Protein AF-A0A7W1N0X4-F1 (afdb_monomer)

Secondary structure (DSSP, 8-state):
---HHHHHHHHHHHHHHHHHHHH-SSPEEEEEE-HHHHHHHT-SEETTEEEEE-TTSPTT-EEEEETTGGGS--------------------PPPPPPP---------

Radius of gyration: 31.08 Å; Cα contacts (8 Å, |Δi|>4): 96; chains: 1; bounding box: 37×81×83 Å

Solvent-accessible surface area (backbone atoms only — not comparable to full-atom values): 7138 Å² total; per-residue (Å²): 129,80,52,75,68,55,52,53,48,52,52,52,52,51,52,50,50,55,53,41,52,74,72,45,97,44,52,71,56,32,37,35,25,14,48,71,52,41,67,72,67,68,56,67,57,57,99,86,26,43,54,40,74,28,87,86,38,52,85,95,44,72,44,83,37,36,54,72,60,67,77,54,86,74,83,83,79,76,80,78,79,76,79,78,79,74,81,77,78,82,76,81,79,74,85,79,83,84,80,89,81,87,82,81,85,88,74,133

Sequence (108 aa):
MASSSEAKNLEAISKAIDQHNATCEYPAVAVAMNPFEVERLGWDSIRGLPIREDPGVGTGAFRVVCAREELEPEEEIVEAVAEDPVPAELVPVGPAPAEPGRTDPFRS

Foldseek 3Di:
DQDPLRVVLLVVVVVVQVVCCVPPPFHFAAKEAAPVVCVVNVDQDRPPHGYHHDNPHDHPDMDGDTPVCVVPDDDPPPPPPPPDPDPDPDDDDDDDDDDDDDDDPPDD

Structure (mmCIF, N/CA/C/O backbone):
data_AF-A0A7W1N0X4-F1
#
_entry.id   AF-A0A7W1N0X4-F1
#
loop_
_atom_site.group_PDB
_atom_site.id
_atom_site.type_symbol
_atom_site.label_atom_id
_atom_site.label_alt_id
_atom_site.label_comp_id
_atom_site.label_asym_id
_atom_site.label_entity_id
_atom_site.label_seq_id
_atom_site.pdbx_PDB_ins_code
_atom_site.Cartn_x
_atom_site.Cartn_y
_atom_site.Cartn_z
_atom_site.occupancy
_atom_site.B_iso_or_equiv
_atom_site.auth_seq_id
_atom_site.auth_comp_id
_atom_site.auth_asym_id
_atom_site.auth_atom_id
_atom_site.pdbx_PDB_model_num
ATOM 1 N N . MET A 1 1 ? -21.807 -0.416 3.615 1.00 48.41 1 MET A N 1
ATOM 2 C CA . MET A 1 1 ? -21.575 0.693 2.665 1.00 48.41 1 MET A CA 1
ATOM 3 C C . MET A 1 1 ? -20.192 1.221 2.978 1.00 48.41 1 MET A C 1
ATOM 5 O O . MET A 1 1 ? -20.003 1.605 4.122 1.00 48.41 1 MET A O 1
ATOM 9 N N . ALA A 1 2 ? -19.239 1.169 2.043 1.00 56.53 2 ALA A N 1
ATOM 10 C CA . ALA A 1 2 ? -17.936 1.794 2.264 1.00 56.53 2 ALA A CA 1
ATOM 11 C C . ALA A 1 2 ? -18.165 3.295 2.481 1.00 56.53 2 ALA A C 1
ATOM 13 O O . ALA A 1 2 ? -18.860 3.938 1.687 1.00 56.53 2 ALA A O 1
ATOM 14 N N . SER A 1 3 ? -17.659 3.837 3.581 1.00 66.88 3 SER A N 1
ATOM 15 C CA . SER A 1 3 ? -17.716 5.263 3.863 1.00 66.88 3 SER A CA 1
ATOM 16 C C . SER A 1 3 ? -17.025 6.015 2.720 1.00 66.88 3 SER A C 1
ATOM 18 O O . SER A 1 3 ? -16.072 5.517 2.120 1.00 66.88 3 SER A O 1
ATOM 20 N N . SER A 1 4 ? -17.488 7.218 2.367 1.00 70.81 4 SER A N 1
ATOM 21 C CA . SER A 1 4 ? -16.938 7.961 1.215 1.00 70.81 4 SER A CA 1
ATOM 22 C C . SER A 1 4 ? -15.415 8.154 1.307 1.00 70.81 4 SER A C 1
ATOM 24 O O . SER A 1 4 ? -14.735 8.214 0.285 1.00 70.81 4 SER A O 1
ATOM 26 N N . SER A 1 5 ? -14.876 8.206 2.525 1.00 74.75 5 SER A N 1
ATOM 27 C CA . SER A 1 5 ? -13.439 8.275 2.798 1.00 74.75 5 SER A CA 1
ATOM 28 C C . SER A 1 5 ? -12.695 6.987 2.434 1.00 74.75 5 SER A C 1
ATOM 30 O O . SER A 1 5 ? -11.604 7.055 1.885 1.00 74.75 5 SER A O 1
ATOM 32 N N . GLU A 1 6 ? -13.289 5.822 2.689 1.00 79.62 6 GLU A N 1
ATOM 33 C CA . GLU A 1 6 ? -12.714 4.514 2.357 1.00 79.62 6 GLU A CA 1
ATOM 34 C C . GLU A 1 6 ? -12.654 4.308 0.844 1.00 79.62 6 GLU A C 1
ATOM 36 O O . GLU A 1 6 ? -11.623 3.902 0.318 1.00 79.62 6 GLU A O 1
ATOM 41 N N . ALA A 1 7 ? -13.725 4.674 0.133 1.00 80.50 7 ALA A N 1
ATOM 42 C CA . ALA A 1 7 ? -13.758 4.614 -1.327 1.00 80.50 7 ALA A CA 1
ATOM 43 C C . ALA A 1 7 ? -12.666 5.498 -1.952 1.00 80.50 7 ALA A C 1
ATOM 45 O O . ALA A 1 7 ? -11.881 5.024 -2.769 1.00 80.50 7 ALA A O 1
ATOM 46 N N . LYS A 1 8 ? -12.540 6.750 -1.488 1.00 81.44 8 LYS A N 1
ATOM 47 C CA . LYS A 1 8 ? -11.480 7.667 -1.941 1.00 81.44 8 LYS A CA 1
ATOM 48 C C . LYS A 1 8 ? -10.082 7.137 -1.631 1.00 81.44 8 LYS A C 1
ATOM 50 O O . LYS A 1 8 ? -9.169 7.333 -2.430 1.00 81.44 8 LYS A O 1
ATOM 55 N N . ASN A 1 9 ? -9.915 6.477 -0.486 1.00 83.94 9 ASN A N 1
ATOM 56 C CA . ASN A 1 9 ? -8.643 5.880 -0.106 1.00 83.94 9 ASN A CA 1
ATOM 57 C C . ASN A 1 9 ? -8.281 4.716 -1.042 1.00 83.94 9 ASN A C 1
ATOM 59 O O . ASN A 1 9 ? -7.184 4.691 -1.591 1.00 83.94 9 ASN A O 1
ATOM 63 N N . LEU A 1 10 ? -9.226 3.811 -1.322 1.00 87.19 10 LEU A N 1
ATOM 64 C CA . LEU A 1 10 ? -9.026 2.707 -2.270 1.00 87.19 10 LEU A CA 1
ATOM 65 C C . LEU A 1 10 ? -8.685 3.203 -3.676 1.00 87.19 10 LEU A C 1
ATOM 67 O O . LEU A 1 10 ? -7.797 2.648 -4.324 1.00 87.19 10 LEU A O 1
ATOM 71 N N . GLU A 1 11 ? -9.367 4.245 -4.150 1.00 89.94 11 GLU A N 1
ATOM 72 C CA . GLU A 1 11 ? -9.090 4.850 -5.455 1.00 89.94 11 GLU A CA 1
ATOM 73 C C . GLU A 1 11 ? -7.680 5.458 -5.509 1.00 89.94 11 GLU A C 1
ATOM 75 O O . GLU A 1 11 ? -6.952 5.245 -6.483 1.00 89.94 11 GLU A O 1
ATOM 80 N N . ALA A 1 12 ? -7.266 6.171 -4.457 1.00 91.81 12 ALA A N 1
ATOM 81 C CA . ALA A 1 12 ? -5.932 6.760 -4.365 1.00 91.81 12 ALA A CA 1
ATOM 82 C C . ALA A 1 12 ? -4.831 5.690 -4.337 1.00 91.81 12 ALA A C 1
ATOM 84 O O . ALA A 1 12 ? -3.855 5.796 -5.085 1.00 91.81 12 ALA A O 1
ATOM 85 N N . ILE A 1 13 ? -5.013 4.643 -3.527 1.00 90.25 13 ILE A N 1
ATOM 86 C CA . ILE A 1 13 ? -4.070 3.525 -3.415 1.00 90.25 13 ILE A CA 1
ATOM 87 C C . ILE A 1 13 ? -3.977 2.775 -4.744 1.00 90.25 13 ILE A C 1
ATOM 89 O O . ILE A 1 13 ? -2.877 2.540 -5.239 1.00 90.25 13 ILE A O 1
ATOM 93 N N . SER A 1 14 ? -5.115 2.476 -5.377 1.00 91.50 14 SER A N 1
ATOM 94 C CA . SER A 1 14 ? -5.144 1.786 -6.674 1.00 91.50 14 SER A CA 1
ATOM 95 C C . SER A 1 14 ? -4.367 2.565 -7.735 1.00 91.50 14 SER A C 1
ATOM 97 O O . SER A 1 14 ? -3.482 2.015 -8.385 1.00 91.50 14 SER A O 1
ATOM 99 N N . LYS A 1 15 ? -4.615 3.877 -7.844 1.00 93.62 15 LYS A N 1
ATOM 100 C CA . LYS A 1 15 ? -3.908 4.737 -8.799 1.00 93.62 15 LYS A CA 1
ATOM 101 C C . LYS A 1 15 ? -2.403 4.797 -8.533 1.00 93.62 15 LYS A C 1
ATOM 103 O O . LYS A 1 15 ? -1.615 4.844 -9.476 1.00 93.62 15 LYS A O 1
ATOM 108 N N . ALA A 1 16 ? -1.998 4.822 -7.267 1.00 93.25 16 ALA A N 1
ATOM 109 C CA . ALA A 1 16 ? -0.589 4.822 -6.899 1.00 93.25 16 ALA A CA 1
ATOM 110 C C . ALA A 1 16 ? 0.102 3.494 -7.249 1.00 93.25 16 ALA A C 1
ATOM 112 O O . ALA A 1 16 ? 1.233 3.525 -7.729 1.00 93.25 16 ALA A O 1
ATOM 113 N N . ILE A 1 17 ? -0.578 2.355 -7.079 1.00 93.00 17 ILE A N 1
ATOM 114 C CA . ILE A 1 17 ? -0.075 1.037 -7.499 1.00 93.00 17 ILE A CA 1
ATOM 115 C C . ILE A 1 17 ? 0.113 0.994 -9.020 1.00 93.00 17 ILE A C 1
ATOM 117 O O . ILE A 1 17 ? 1.181 0.606 -9.491 1.00 93.00 17 ILE A O 1
ATOM 121 N N . ASP A 1 18 ? -0.886 1.430 -9.793 1.00 94.25 18 ASP A N 1
ATOM 122 C CA . ASP A 1 18 ? -0.795 1.469 -11.259 1.00 94.25 18 ASP A CA 1
ATOM 123 C C . ASP A 1 18 ? 0.371 2.358 -11.726 1.00 94.25 18 ASP A C 1
ATOM 125 O O . ASP A 1 18 ? 1.174 1.957 -12.570 1.00 94.25 18 ASP A O 1
ATOM 129 N N . GLN A 1 19 ? 0.517 3.547 -11.131 1.00 95.00 19 GLN A N 1
ATOM 130 C CA . GLN A 1 19 ? 1.627 4.455 -11.425 1.00 95.00 19 GLN A CA 1
ATOM 131 C C . GLN A 1 19 ? 2.986 3.843 -11.065 1.00 95.00 19 GLN A C 1
ATOM 133 O O . GLN A 1 19 ? 3.950 3.992 -11.820 1.00 95.00 19 GLN A O 1
ATOM 138 N N . HIS A 1 20 ? 3.080 3.174 -9.916 1.00 94.00 20 HIS A N 1
ATOM 139 C CA . HIS A 1 20 ? 4.302 2.513 -9.479 1.00 94.00 20 HIS A CA 1
ATOM 140 C C . HIS A 1 20 ? 4.714 1.427 -10.474 1.00 94.00 20 HIS A C 1
ATOM 142 O O . HIS A 1 20 ? 5.822 1.471 -10.999 1.00 94.00 20 HIS A O 1
ATOM 148 N N . ASN A 1 21 ? 3.799 0.519 -10.815 1.00 92.69 21 ASN A N 1
ATOM 149 C CA . ASN A 1 21 ? 4.064 -0.571 -11.755 1.00 92.69 21 ASN A CA 1
ATOM 150 C C . ASN A 1 21 ? 4.401 -0.083 -13.176 1.00 92.69 21 ASN A C 1
ATOM 152 O O . ASN A 1 21 ? 5.055 -0.797 -13.928 1.00 92.69 21 ASN A O 1
ATOM 156 N N . ALA A 1 22 ? 3.977 1.126 -13.554 1.00 94.50 22 ALA A N 1
ATOM 157 C CA . ALA A 1 22 ? 4.341 1.733 -14.833 1.00 94.50 22 ALA A CA 1
ATOM 158 C C . ALA A 1 22 ? 5.731 2.400 -14.838 1.00 94.50 22 ALA A C 1
ATOM 160 O O . ALA A 1 22 ? 6.267 2.668 -15.913 1.00 94.50 22 ALA A O 1
ATOM 161 N N . THR A 1 23 ? 6.294 2.727 -13.669 1.00 93.25 23 THR A N 1
ATOM 162 C CA . THR A 1 23 ? 7.515 3.549 -13.551 1.00 93.25 23 THR A CA 1
ATOM 163 C C . THR A 1 23 ? 8.679 2.868 -12.842 1.00 93.25 23 THR A C 1
ATOM 165 O O . THR A 1 23 ? 9.825 3.251 -13.072 1.00 93.25 23 THR A O 1
ATOM 168 N N . CYS A 1 24 ? 8.414 1.882 -11.988 1.00 92.88 24 CYS A N 1
ATOM 169 C CA . CYS A 1 24 ? 9.430 1.118 -11.283 1.00 92.88 24 CYS A CA 1
ATOM 170 C C . CYS A 1 24 ? 9.784 -0.152 -12.065 1.00 92.88 24 CYS A C 1
ATOM 172 O O . CYS A 1 24 ? 8.920 -0.782 -12.667 1.00 92.88 24 CYS A O 1
ATOM 174 N N . GLU A 1 25 ? 11.058 -0.545 -12.032 1.00 93.88 25 GLU A N 1
ATOM 175 C CA . GLU A 1 25 ? 11.525 -1.817 -12.606 1.00 93.88 25 GLU A CA 1
ATOM 176 C C . GLU A 1 25 ? 11.025 -3.030 -11.803 1.00 93.88 25 GLU A C 1
ATOM 178 O O . GLU A 1 25 ? 10.874 -4.124 -12.346 1.00 93.88 25 GLU A O 1
ATOM 183 N N . TYR A 1 26 ? 10.738 -2.828 -10.515 1.00 92.81 26 TYR A N 1
ATOM 184 C CA . TYR A 1 26 ? 10.250 -3.863 -9.611 1.00 92.81 26 TYR A CA 1
ATOM 185 C C . TYR A 1 26 ? 8.734 -3.734 -9.427 1.00 92.81 26 TYR A C 1
ATOM 187 O O . TYR A 1 26 ? 8.252 -2.622 -9.199 1.00 92.81 26 TYR A O 1
ATOM 195 N N . PRO A 1 27 ? 7.975 -4.842 -9.483 1.00 91.12 27 PRO A N 1
ATOM 196 C CA . PRO A 1 27 ? 6.539 -4.801 -9.245 1.00 91.12 27 PRO A CA 1
ATOM 197 C C . PRO A 1 27 ? 6.231 -4.451 -7.784 1.00 91.12 27 PRO A C 1
ATOM 199 O O . PRO A 1 27 ? 7.022 -4.742 -6.880 1.00 91.12 27 PRO A O 1
ATOM 202 N N . ALA A 1 28 ? 5.059 -3.859 -7.558 1.00 94.25 28 ALA A N 1
ATOM 203 C CA . ALA A 1 28 ? 4.505 -3.676 -6.223 1.00 94.25 28 ALA A CA 1
ATOM 204 C C . ALA A 1 28 ? 4.176 -5.035 -5.584 1.00 94.25 28 ALA A C 1
ATOM 206 O O . ALA A 1 28 ? 3.570 -5.895 -6.225 1.00 94.25 28 ALA A O 1
ATOM 207 N N . VAL A 1 29 ? 4.555 -5.201 -4.319 1.00 94.69 29 VAL A N 1
ATOM 208 C CA . VAL A 1 29 ? 4.411 -6.457 -3.559 1.00 94.69 29 VAL A CA 1
ATOM 209 C C . VAL A 1 29 ? 3.614 -6.284 -2.274 1.00 94.69 29 VAL A C 1
ATOM 211 O O . VAL A 1 29 ? 3.003 -7.238 -1.813 1.00 94.69 29 VAL A O 1
ATOM 214 N N . ALA A 1 30 ? 3.551 -5.068 -1.729 1.00 93.62 30 ALA A N 1
ATOM 215 C CA . ALA A 1 30 ? 2.743 -4.750 -0.558 1.00 93.62 30 ALA A CA 1
ATOM 216 C C . ALA A 1 30 ? 2.355 -3.264 -0.533 1.00 93.62 30 ALA A C 1
ATOM 218 O O . ALA A 1 30 ? 2.921 -2.432 -1.254 1.00 93.62 30 ALA A O 1
ATOM 219 N N . VAL A 1 31 ? 1.393 -2.922 0.323 1.00 93.75 31 VAL A N 1
ATOM 220 C CA . VAL A 1 31 ? 1.049 -1.534 0.657 1.00 93.75 31 VAL A CA 1
ATOM 221 C C . VAL A 1 31 ? 1.319 -1.314 2.139 1.00 93.75 31 VAL A C 1
ATOM 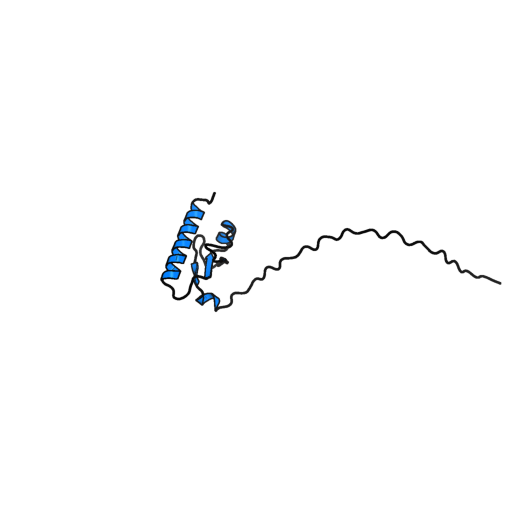223 O O . VAL A 1 31 ? 0.675 -1.929 2.979 1.00 93.75 31 VAL A O 1
ATOM 226 N N . ALA A 1 32 ? 2.259 -0.432 2.463 1.00 92.88 32 ALA A N 1
ATOM 227 C CA . ALA A 1 32 ? 2.565 -0.065 3.839 1.00 92.88 32 ALA A CA 1
ATOM 228 C C . ALA A 1 32 ? 1.657 1.084 4.300 1.00 92.88 32 ALA A C 1
ATOM 230 O O . ALA A 1 32 ? 1.520 2.103 3.609 1.00 92.88 32 ALA A O 1
ATOM 23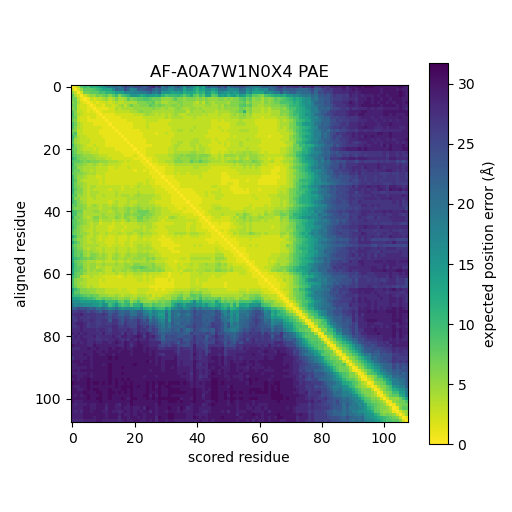1 N N . MET A 1 33 ? 1.029 0.919 5.460 1.00 92.62 33 MET A N 1
ATOM 232 C CA . MET A 1 33 ? 0.101 1.879 6.058 1.00 92.62 33 MET A CA 1
ATOM 233 C C . MET A 1 33 ? 0.352 2.004 7.557 1.00 92.62 33 MET A C 1
ATOM 235 O O . MET A 1 33 ? 0.879 1.096 8.190 1.00 92.62 33 MET A O 1
ATOM 239 N N . ASN A 1 34 ? -0.066 3.126 8.144 1.00 92.38 34 ASN A N 1
ATOM 240 C CA . ASN A 1 34 ? 0.009 3.290 9.591 1.00 92.38 34 ASN A CA 1
ATOM 241 C C . ASN A 1 34 ? -0.807 2.186 10.305 1.00 92.38 34 ASN A C 1
ATOM 243 O O . ASN A 1 34 ? -1.951 1.974 9.894 1.00 92.38 34 ASN A O 1
ATOM 247 N N . PRO A 1 35 ? -0.298 1.551 11.382 1.00 90.75 35 PRO A N 1
ATOM 248 C CA . PRO A 1 35 ? -1.012 0.495 12.109 1.00 90.75 35 PRO A CA 1
ATOM 249 C C . PRO A 1 35 ? -2.440 0.897 12.503 1.00 90.75 35 PRO A C 1
ATOM 251 O O . PRO A 1 35 ? -3.387 0.155 12.261 1.00 90.75 35 PRO A O 1
ATOM 254 N N . PHE A 1 36 ? -2.629 2.140 12.963 1.00 91.06 36 PHE A N 1
ATOM 255 C CA . PHE A 1 36 ? -3.950 2.662 13.322 1.00 91.06 36 PHE A CA 1
ATOM 256 C C . PHE A 1 36 ? -4.920 2.688 12.133 1.00 91.06 36 PHE A C 1
ATOM 258 O O . PHE A 1 36 ? -6.118 2.470 12.291 1.00 91.06 36 PHE A O 1
ATOM 265 N N . GLU A 1 37 ? -4.421 2.970 10.926 1.00 89.88 37 GLU A N 1
ATOM 266 C CA . GLU A 1 37 ? -5.245 2.951 9.718 1.00 89.88 37 GLU A CA 1
ATOM 267 C C . GLU A 1 37 ? -5.593 1.522 9.306 1.00 89.88 37 GLU A C 1
ATOM 269 O O . GLU A 1 37 ? -6.728 1.293 8.894 1.00 89.88 37 GLU A O 1
ATOM 274 N N . VAL A 1 38 ? -4.664 0.572 9.454 1.00 89.00 38 VAL A N 1
ATOM 275 C CA . VAL A 1 38 ? -4.918 -0.856 9.205 1.00 89.00 38 VAL A CA 1
ATOM 276 C C . VAL A 1 38 ? -6.018 -1.363 10.137 1.00 89.00 38 VAL A C 1
ATOM 278 O O . VAL A 1 38 ? -7.021 -1.892 9.661 1.00 89.00 38 VAL A O 1
ATOM 281 N N . GLU A 1 39 ? -5.903 -1.096 11.440 1.00 89.12 39 GLU A N 1
ATOM 282 C CA . GLU A 1 39 ? -6.909 -1.462 12.444 1.00 89.12 39 GLU A CA 1
ATOM 283 C C . GLU A 1 39 ? -8.265 -0.788 12.183 1.00 89.12 39 GLU A C 1
ATOM 285 O O . GLU A 1 39 ? -9.319 -1.416 12.281 1.00 89.12 39 GLU A O 1
ATOM 290 N N . ARG A 1 40 ? -8.258 0.504 11.825 1.00 86.88 40 ARG A N 1
ATOM 291 C CA . ARG A 1 40 ? -9.480 1.283 11.580 1.00 86.88 40 ARG A CA 1
ATOM 292 C C . ARG A 1 40 ? -10.215 0.841 10.316 1.00 86.88 40 ARG A C 1
ATOM 294 O O . ARG A 1 40 ? -11.444 0.902 10.280 1.00 86.88 40 ARG A O 1
ATOM 301 N N . LEU A 1 41 ? -9.477 0.510 9.259 1.00 85.69 41 LEU A N 1
ATOM 302 C CA . LEU A 1 41 ? -10.035 0.087 7.974 1.00 85.69 41 LEU A CA 1
ATOM 303 C C . LEU A 1 41 ? -10.409 -1.398 7.984 1.00 85.69 41 LEU A C 1
ATOM 305 O O . LEU A 1 41 ? -11.355 -1.780 7.298 1.00 85.69 41 LEU A O 1
ATOM 309 N N . GLY A 1 42 ? -9.694 -2.214 8.765 1.00 86.50 42 GLY A N 1
ATOM 310 C CA . GLY A 1 42 ? -9.893 -3.659 8.834 1.00 86.50 42 GLY A CA 1
ATOM 311 C C . GLY A 1 42 ? -9.649 -4.339 7.487 1.00 86.50 42 GLY A C 1
ATOM 312 O O . GLY A 1 42 ? -10.423 -5.208 7.092 1.00 86.50 42 GLY A O 1
ATOM 313 N N . TRP A 1 43 ? -8.652 -3.871 6.730 1.00 87.56 43 TRP A N 1
ATOM 314 C CA . TRP A 1 43 ? -8.293 -4.437 5.430 1.00 87.56 43 TRP A CA 1
ATOM 315 C C . TRP A 1 43 ? -7.030 -5.279 5.553 1.00 87.56 43 TRP A C 1
ATOM 317 O O . TRP A 1 43 ? -6.001 -4.781 5.999 1.00 87.56 43 TRP A O 1
ATOM 327 N N . ASP A 1 44 ? -7.091 -6.512 5.059 1.00 86.62 44 ASP A N 1
ATOM 328 C CA . ASP A 1 44 ? -5.931 -7.410 5.008 1.00 86.62 44 ASP A CA 1
ATOM 329 C C . ASP A 1 44 ? -5.139 -7.250 3.699 1.00 86.62 44 ASP A C 1
ATOM 331 O O . ASP A 1 44 ? -3.923 -7.432 3.639 1.00 86.62 44 ASP A O 1
ATOM 335 N N . SER A 1 45 ? -5.835 -6.911 2.608 1.00 89.19 45 SER A N 1
ATOM 336 C CA . SER A 1 45 ? -5.231 -6.755 1.284 1.00 89.19 45 SER A CA 1
ATOM 337 C C . SER A 1 45 ? -5.969 -5.742 0.411 1.00 89.19 45 SER A C 1
ATOM 339 O O . SER A 1 45 ? -7.181 -5.547 0.519 1.00 89.19 45 SER A O 1
ATOM 341 N N . ILE A 1 46 ? -5.235 -5.115 -0.509 1.00 89.38 46 ILE A N 1
ATOM 342 C CA . ILE A 1 46 ? -5.773 -4.197 -1.518 1.00 89.38 46 ILE A CA 1
ATOM 343 C C . ILE A 1 46 ? -5.309 -4.682 -2.883 1.00 89.38 46 ILE A C 1
ATOM 345 O O . ILE A 1 46 ? -4.114 -4.788 -3.140 1.00 89.38 46 ILE A O 1
ATOM 349 N N . ARG A 1 47 ? -6.258 -4.967 -3.786 1.00 87.62 47 ARG A N 1
ATOM 350 C CA . ARG A 1 47 ? -5.962 -5.425 -5.162 1.00 87.62 47 ARG A CA 1
ATOM 351 C C . ARG A 1 47 ? -5.090 -6.695 -5.213 1.00 87.62 47 ARG A C 1
ATOM 353 O O . ARG A 1 47 ? -4.389 -6.913 -6.195 1.00 87.62 47 ARG A O 1
ATOM 360 N N . GLY A 1 48 ? -5.160 -7.532 -4.177 1.00 87.94 48 GLY A N 1
ATOM 361 C CA . GLY A 1 48 ? -4.353 -8.749 -4.048 1.00 87.94 48 GLY A CA 1
ATOM 362 C C . GLY A 1 48 ? -2.949 -8.527 -3.478 1.00 87.94 48 GLY A C 1
ATOM 363 O O . GLY A 1 48 ? -2.220 -9.500 -3.334 1.00 87.94 48 GLY A O 1
ATOM 364 N N . LEU A 1 49 ? -2.579 -7.288 -3.136 1.00 91.50 49 LEU A N 1
ATOM 365 C CA . LEU A 1 49 ? -1.352 -6.992 -2.399 1.00 91.50 49 LEU A CA 1
ATOM 366 C C . LEU A 1 49 ? -1.646 -6.969 -0.891 1.00 91.50 49 LEU A C 1
ATOM 368 O O . LEU A 1 49 ? -2.615 -6.310 -0.496 1.00 91.50 49 LEU A O 1
ATOM 372 N N . PRO A 1 50 ? -0.846 -7.650 -0.052 1.00 93.00 50 PRO A N 1
ATOM 373 C CA . PRO A 1 50 ? -0.978 -7.577 1.399 1.00 93.00 50 PRO A CA 1
ATOM 374 C C . PRO A 1 50 ? -0.741 -6.151 1.905 1.00 93.00 50 PRO A C 1
ATOM 376 O O . PRO A 1 50 ? 0.091 -5.409 1.366 1.00 93.00 50 PRO A O 1
ATOM 379 N N . ILE A 1 51 ? -1.473 -5.772 2.952 1.00 91.38 51 ILE A N 1
ATOM 380 C CA . ILE A 1 51 ? -1.198 -4.545 3.699 1.00 91.38 51 ILE A CA 1
ATOM 381 C C . ILE A 1 51 ? -0.187 -4.860 4.802 1.00 91.38 51 ILE A C 1
ATOM 383 O O . ILE A 1 51 ? -0.332 -5.849 5.513 1.00 91.38 51 ILE A O 1
ATOM 387 N N . ARG A 1 52 ? 0.833 -4.011 4.942 1.00 91.25 52 ARG A N 1
ATOM 388 C CA . ARG A 1 52 ? 1.806 -4.073 6.037 1.00 91.25 52 ARG A CA 1
ATOM 389 C C . ARG A 1 52 ? 1.643 -2.876 6.950 1.00 91.25 52 ARG A C 1
ATOM 391 O O . ARG A 1 52 ? 1.417 -1.756 6.486 1.00 91.25 52 ARG A O 1
ATOM 398 N N . GLU A 1 53 ? 1.773 -3.121 8.240 1.00 91.69 53 GLU A N 1
ATOM 399 C CA . GLU A 1 53 ? 1.800 -2.066 9.236 1.00 91.69 53 GLU A CA 1
ATOM 400 C C . GLU A 1 53 ? 3.192 -1.419 9.292 1.00 91.69 53 GLU A C 1
ATOM 402 O O . GLU A 1 53 ? 4.209 -2.092 9.433 1.00 91.69 53 GLU A O 1
ATOM 407 N N . ASP A 1 54 ? 3.248 -0.097 9.147 1.00 90.62 54 ASP A N 1
ATOM 408 C CA . ASP A 1 54 ? 4.483 0.683 9.198 1.00 90.62 54 ASP A CA 1
ATOM 409 C C . ASP A 1 54 ? 4.256 1.922 10.086 1.00 90.62 54 ASP A C 1
ATOM 411 O O . ASP A 1 54 ? 3.544 2.855 9.688 1.00 90.62 54 ASP A O 1
ATOM 415 N N . PRO A 1 55 ? 4.832 1.967 11.306 1.00 89.56 55 PRO A N 1
ATOM 416 C CA . PRO A 1 55 ? 4.655 3.091 12.226 1.00 89.56 55 PRO A CA 1
ATOM 417 C C . PRO A 1 55 ? 5.359 4.378 11.760 1.00 89.56 55 PRO A C 1
ATOM 419 O O . PRO A 1 55 ? 5.092 5.451 12.305 1.00 89.56 55 PRO A O 1
ATOM 422 N N . GLY A 1 56 ? 6.247 4.298 10.766 1.00 90.38 56 GLY A N 1
ATOM 423 C CA . GLY A 1 56 ? 6.874 5.439 10.105 1.00 90.38 56 GLY A CA 1
ATOM 424 C C . GLY A 1 56 ? 5.975 6.114 9.064 1.00 90.38 56 GLY A C 1
ATOM 425 O O . GLY A 1 56 ? 6.219 7.270 8.703 1.00 90.38 56 GLY A O 1
ATOM 426 N N . VAL A 1 57 ? 4.910 5.449 8.605 1.00 90.44 57 VAL A N 1
ATOM 427 C CA . VAL A 1 57 ? 3.909 6.041 7.709 1.00 90.44 57 VAL A CA 1
ATOM 428 C C . VAL A 1 57 ? 2.934 6.899 8.514 1.00 90.44 57 VAL A C 1
ATOM 430 O O . VAL A 1 57 ? 2.324 6.450 9.482 1.00 90.44 57 VAL A O 1
ATOM 433 N N . GLY A 1 58 ? 2.759 8.159 8.109 1.00 88.94 58 GLY A N 1
ATOM 434 C CA . GLY A 1 58 ? 1.797 9.066 8.739 1.00 88.94 58 GLY A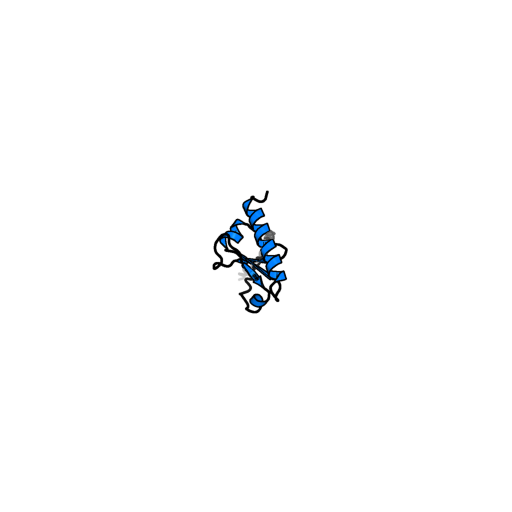 CA 1
ATOM 435 C C . GLY A 1 58 ? 0.346 8.589 8.590 1.00 88.94 58 GLY A C 1
ATOM 436 O O . GLY A 1 58 ? -0.019 7.941 7.611 1.00 88.94 58 GLY A O 1
ATOM 437 N N . THR A 1 59 ? -0.513 8.937 9.547 1.00 88.25 59 THR A N 1
ATOM 438 C CA . THR A 1 59 ? -1.944 8.596 9.503 1.00 88.25 59 THR A CA 1
ATOM 439 C C . THR A 1 59 ? -2.612 9.197 8.259 1.00 88.25 59 THR A C 1
ATOM 441 O O . THR A 1 59 ? -2.403 10.369 7.944 1.00 88.25 59 THR A O 1
ATOM 444 N N . GLY A 1 60 ? -3.412 8.404 7.540 1.00 84.56 60 GLY A N 1
ATOM 445 C CA . GLY A 1 60 ? -4.040 8.810 6.275 1.00 84.56 60 GLY A CA 1
ATOM 446 C C . GLY A 1 60 ? -3.088 8.870 5.072 1.00 84.56 60 GLY A C 1
ATOM 447 O O . GLY A 1 60 ? -3.502 9.287 3.990 1.00 84.56 60 GLY A O 1
ATOM 448 N N . ALA A 1 61 ? -1.828 8.462 5.242 1.00 89.19 61 ALA A N 1
ATOM 449 C CA . ALA A 1 61 ? -0.882 8.234 4.159 1.00 89.19 61 ALA A CA 1
ATOM 450 C C . ALA A 1 61 ? -0.643 6.731 3.965 1.00 89.19 61 ALA A C 1
ATOM 452 O O . ALA A 1 61 ? -0.955 5.904 4.822 1.00 89.19 61 ALA A O 1
ATOM 453 N N . PHE A 1 62 ? -0.078 6.386 2.814 1.00 92.44 62 PHE A N 1
ATOM 454 C CA . PHE A 1 62 ? 0.324 5.029 2.477 1.00 92.44 62 PHE A CA 1
ATOM 455 C C . PHE A 1 62 ? 1.576 5.073 1.604 1.00 92.44 62 PHE A C 1
ATOM 457 O O . PHE A 1 62 ? 1.890 6.095 0.982 1.00 92.44 62 PHE A O 1
ATOM 464 N N . ARG A 1 63 ? 2.271 3.943 1.525 1.00 92.44 63 ARG A N 1
ATOM 465 C CA . ARG A 1 63 ? 3.438 3.745 0.670 1.00 92.44 63 ARG A CA 1
ATOM 466 C C . ARG A 1 63 ? 3.278 2.450 -0.119 1.00 92.44 63 ARG A C 1
ATOM 468 O O . ARG A 1 63 ? 2.857 1.434 0.420 1.00 92.44 63 ARG A O 1
ATOM 475 N N . VAL A 1 64 ? 3.634 2.483 -1.401 1.00 94.00 64 VAL A N 1
ATOM 476 C CA . VAL A 1 64 ? 3.713 1.274 -2.233 1.00 94.00 64 VAL A CA 1
ATOM 477 C C . VAL A 1 64 ? 5.101 0.664 -2.056 1.00 94.00 64 VAL A C 1
ATOM 479 O O . VAL A 1 64 ? 6.098 1.341 -2.316 1.00 94.00 64 VAL A O 1
ATOM 482 N N . VAL A 1 65 ? 5.155 -0.584 -1.596 1.00 92.62 65 VAL A N 1
ATOM 483 C CA . VAL A 1 65 ? 6.393 -1.347 -1.393 1.00 92.62 65 VAL A CA 1
ATOM 484 C C . VAL A 1 65 ? 6.650 -2.183 -2.640 1.00 92.62 65 VAL A C 1
ATOM 486 O O . VAL A 1 65 ? 5.737 -2.843 -3.145 1.00 92.62 65 VAL A O 1
ATOM 489 N N . CYS A 1 66 ? 7.879 -2.146 -3.152 1.00 93.75 66 CYS A N 1
ATOM 490 C CA . CYS A 1 66 ? 8.279 -2.912 -4.330 1.00 93.75 66 CYS A CA 1
ATOM 491 C C . CYS A 1 66 ? 9.123 -4.130 -3.960 1.00 93.75 66 CYS A C 1
ATOM 493 O O . CYS A 1 66 ? 9.750 -4.161 -2.903 1.00 93.75 66 CYS A O 1
ATOM 495 N N . ALA A 1 67 ? 9.189 -5.111 -4.865 1.00 89.88 67 ALA A N 1
ATOM 496 C CA . ALA A 1 67 ? 9.912 -6.372 -4.652 1.00 89.88 67 ALA A CA 1
ATOM 497 C C . ALA A 1 67 ? 11.394 -6.199 -4.269 1.00 89.88 67 ALA A C 1
ATOM 499 O O . ALA A 1 67 ? 12.008 -7.108 -3.721 1.00 89.88 67 ALA A O 1
ATOM 500 N N . ARG A 1 68 ? 11.986 -5.030 -4.549 1.00 88.00 68 ARG A N 1
ATOM 501 C CA . ARG A 1 68 ? 13.351 -4.699 -4.125 1.00 88.00 68 ARG A CA 1
ATOM 502 C C . ARG A 1 68 ? 13.507 -4.689 -2.604 1.00 88.00 68 ARG A C 1
ATOM 504 O O . ARG A 1 68 ? 14.583 -5.019 -2.123 1.00 88.00 68 ARG A O 1
ATOM 511 N N . GLU A 1 69 ? 12.482 -4.266 -1.874 1.00 81.31 69 GL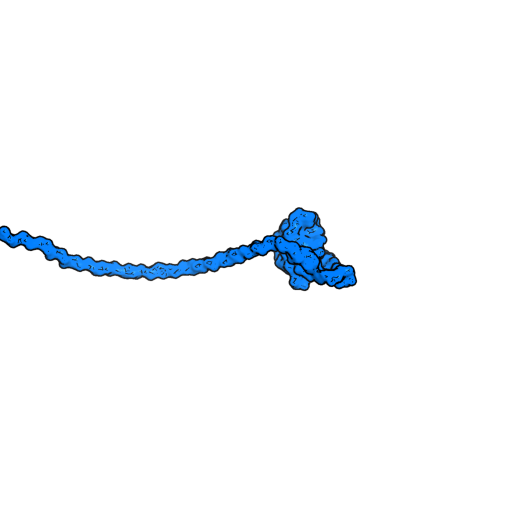U A N 1
ATOM 512 C CA . GLU A 1 69 ? 12.556 -4.103 -0.420 1.00 81.31 69 GLU A CA 1
ATOM 513 C C . GLU A 1 69 ? 12.335 -5.417 0.331 1.00 81.31 69 GLU A C 1
ATOM 515 O O . GLU A 1 69 ? 12.873 -5.579 1.413 1.00 81.31 69 GLU A O 1
ATOM 520 N N . GLU A 1 70 ? 11.664 -6.404 -0.273 1.00 70.19 70 GLU A N 1
ATOM 521 C CA . GLU A 1 70 ? 11.510 -7.749 0.312 1.00 70.19 70 GLU A CA 1
ATOM 522 C C . GLU A 1 70 ? 12.794 -8.586 0.318 1.00 70.19 70 GLU A C 1
ATOM 524 O O . GLU A 1 70 ? 12.855 -9.634 0.955 1.00 70.19 70 GLU A O 1
ATOM 529 N N . LEU A 1 71 ? 13.834 -8.149 -0.396 1.00 63.59 71 LEU A N 1
ATOM 530 C CA . LEU A 1 71 ? 15.156 -8.769 -0.295 1.00 63.59 71 LEU A CA 1
ATOM 531 C C . LEU A 1 71 ? 15.822 -8.501 1.066 1.00 63.59 71 LEU A C 1
ATOM 533 O O . LEU A 1 71 ? 16.802 -9.170 1.393 1.00 63.59 71 LEU A O 1
ATOM 537 N N . GLU A 1 72 ? 15.289 -7.564 1.853 1.00 55.94 72 GLU A N 1
ATOM 538 C CA . GLU A 1 72 ? 15.683 -7.309 3.235 1.00 55.94 72 GLU A CA 1
ATOM 539 C C . GLU A 1 72 ? 14.644 -8.010 4.142 1.00 55.94 72 GLU A C 1
ATOM 541 O O . GLU A 1 72 ? 13.476 -7.625 4.136 1.00 55.94 72 GLU A O 1
ATOM 546 N N . PRO A 1 73 ? 15.002 -9.083 4.874 1.00 48.78 73 PRO A N 1
ATOM 547 C CA . PRO A 1 73 ? 14.027 -9.875 5.620 1.00 48.78 73 PRO A CA 1
ATOM 548 C C . PRO A 1 73 ? 13.517 -9.102 6.845 1.00 48.78 73 PRO A C 1
ATOM 550 O O . P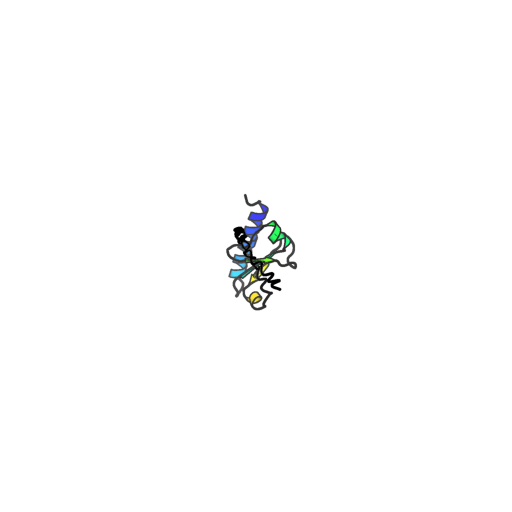RO A 1 73 ? 14.223 -8.982 7.846 1.00 48.78 73 PRO A O 1
ATOM 553 N N . GLU A 1 74 ? 12.285 -8.604 6.778 1.00 50.28 74 GLU A N 1
ATOM 554 C CA . GLU A 1 74 ? 11.509 -8.169 7.943 1.00 50.28 74 GLU A CA 1
ATOM 555 C C . GLU A 1 74 ? 10.778 -9.383 8.549 1.00 50.28 74 GLU A C 1
ATOM 557 O O . GLU A 1 74 ? 10.164 -10.176 7.838 1.00 50.28 74 GLU A O 1
ATOM 562 N N . GLU A 1 75 ? 10.962 -9.579 9.856 1.00 50.53 75 GLU A N 1
ATOM 563 C CA . GLU A 1 75 ? 10.648 -10.789 10.627 1.00 50.53 75 GLU A CA 1
ATOM 564 C C . GLU A 1 75 ? 9.239 -11.362 10.372 1.00 50.53 75 GLU A C 1
ATOM 566 O O . GLU A 1 75 ? 8.220 -10.702 10.564 1.00 50.53 75 GLU A O 1
ATOM 571 N N . GLU A 1 76 ? 9.201 -12.641 9.990 1.00 46.19 76 GLU A N 1
ATOM 572 C CA . GLU A 1 76 ? 8.002 -13.471 9.866 1.00 46.19 76 GLU A CA 1
ATOM 573 C C . GLU A 1 76 ? 7.342 -13.643 11.246 1.00 46.19 76 GLU A C 1
ATOM 575 O O . GLU A 1 76 ? 7.698 -14.529 12.026 1.00 46.19 76 GLU A O 1
ATOM 580 N N . ILE A 1 77 ? 6.369 -12.791 11.570 1.00 47.41 77 ILE A N 1
ATOM 581 C CA . ILE A 1 77 ? 5.445 -13.043 12.677 1.00 47.41 77 ILE A CA 1
ATOM 582 C C . ILE A 1 77 ? 4.476 -14.160 12.272 1.00 47.41 77 ILE A C 1
ATOM 584 O O . ILE A 1 77 ? 3.400 -13.930 11.728 1.00 47.41 77 ILE A O 1
ATOM 588 N N . VAL A 1 78 ? 4.875 -15.408 12.520 1.00 55.09 78 VAL A N 1
ATOM 589 C CA . VAL A 1 78 ? 3.981 -16.565 12.416 1.00 55.09 78 VAL A CA 1
ATOM 590 C C . VAL A 1 78 ? 2.919 -16.432 13.508 1.00 55.09 78 VAL A C 1
ATOM 592 O O . VAL A 1 78 ? 3.188 -16.700 14.681 1.00 55.09 78 VAL A O 1
ATOM 595 N N . GLU A 1 79 ? 1.707 -16.010 13.142 1.00 43.16 79 GLU A N 1
ATOM 596 C CA . GLU A 1 79 ? 0.535 -16.146 14.007 1.00 43.16 79 GLU A CA 1
ATOM 597 C C . GLU A 1 79 ? 0.335 -17.636 14.316 1.00 43.16 79 GLU A C 1
ATOM 599 O O . GLU A 1 79 ? -0.124 -18.426 13.488 1.00 43.16 79 GLU A O 1
ATOM 604 N N . ALA A 1 80 ? 0.730 -18.043 15.522 1.00 49.97 80 ALA A N 1
ATOM 605 C CA . ALA A 1 80 ? 0.443 -19.361 16.052 1.00 49.97 80 ALA A CA 1
ATOM 606 C C . ALA A 1 80 ? -1.073 -19.478 16.262 1.00 49.97 80 ALA A C 1
ATOM 608 O O . ALA A 1 80 ? -1.605 -19.053 17.288 1.00 49.97 80 ALA A O 1
ATOM 609 N N . VAL A 1 81 ? -1.773 -20.058 15.285 1.00 50.22 81 VAL A N 1
ATOM 610 C CA . VAL A 1 81 ? -3.162 -20.493 15.444 1.00 50.22 81 VAL A CA 1
ATOM 611 C C . VAL A 1 81 ? -3.181 -21.548 16.551 1.00 50.22 81 VAL A C 1
ATOM 613 O O . VAL A 1 81 ? -2.773 -22.690 16.349 1.00 50.22 81 VAL A O 1
ATOM 616 N N . ALA A 1 82 ? -3.608 -21.156 17.750 1.00 52.53 82 ALA A N 1
ATOM 617 C CA . ALA A 1 82 ? -3.897 -22.095 18.819 1.00 52.53 82 ALA A CA 1
ATOM 618 C C . ALA A 1 82 ? -5.124 -22.925 18.409 1.00 52.53 82 ALA A C 1
ATOM 620 O O . ALA A 1 82 ? -6.252 -22.435 18.436 1.00 52.53 82 ALA A O 1
ATOM 621 N N . GLU A 1 83 ? -4.907 -24.176 17.999 1.00 59.22 83 GLU A N 1
ATOM 622 C CA . GLU A 1 83 ? -5.976 -25.171 17.926 1.00 59.22 83 GLU A CA 1
ATOM 623 C C . GLU A 1 83 ? -6.487 -25.422 19.349 1.00 59.22 83 GLU A C 1
ATOM 625 O O . GLU A 1 83 ? -5.782 -25.990 20.182 1.00 59.22 83 GLU A O 1
ATOM 630 N N . ASP A 1 84 ? -7.701 -24.953 19.635 1.00 52.66 84 ASP A N 1
ATOM 631 C CA . ASP A 1 84 ? -8.438 -25.227 20.867 1.00 52.66 84 ASP A CA 1
ATOM 632 C C . ASP A 1 84 ? -8.702 -26.746 20.945 1.00 52.66 84 ASP A C 1
ATOM 634 O O . ASP A 1 84 ? -9.447 -27.278 20.111 1.00 52.66 84 ASP A O 1
ATOM 638 N N . PRO A 1 85 ? -8.086 -27.505 21.876 1.00 50.72 85 PRO A N 1
ATOM 639 C CA . PRO A 1 85 ? -8.440 -28.902 22.027 1.00 50.72 85 PRO A CA 1
ATOM 640 C C . PRO A 1 85 ? -9.821 -28.960 22.679 1.00 50.72 85 PRO A C 1
ATOM 642 O O . PRO A 1 85 ? -9.972 -28.741 23.882 1.00 50.72 85 PRO A O 1
ATOM 645 N N . VAL A 1 86 ? -10.823 -29.280 21.859 1.00 59.84 86 VAL A N 1
ATOM 646 C CA . VAL A 1 86 ? -12.193 -29.593 22.276 1.00 59.84 86 VAL A CA 1
ATOM 647 C C . VAL A 1 86 ? -12.141 -30.477 23.531 1.00 59.84 86 VAL A C 1
ATOM 649 O O . VAL A 1 86 ? -11.507 -31.538 23.483 1.00 59.84 86 VAL A O 1
ATOM 652 N N . PRO A 1 87 ? -12.772 -30.091 24.657 1.00 51.88 87 PRO A N 1
ATOM 653 C CA . PRO A 1 87 ? -12.737 -30.905 25.860 1.00 51.88 87 PRO A CA 1
ATOM 654 C C . PRO A 1 87 ? -13.434 -32.233 25.573 1.00 51.88 87 PRO A C 1
ATOM 656 O O . PRO A 1 87 ? -14.650 -32.280 25.386 1.00 51.88 87 PRO A O 1
ATOM 659 N N . ALA A 1 88 ? -12.663 -33.320 25.519 1.00 55.56 88 ALA A N 1
ATOM 660 C CA . ALA A 1 88 ? -13.223 -34.658 25.505 1.00 55.56 88 ALA A CA 1
ATOM 661 C C . ALA A 1 88 ? -14.002 -34.850 26.813 1.00 55.56 88 ALA A C 1
ATOM 663 O O . ALA A 1 88 ? -13.439 -34.818 27.909 1.00 55.56 88 ALA A O 1
ATOM 664 N N . GLU A 1 89 ? -15.315 -34.984 26.668 1.00 54.91 89 GLU A N 1
ATOM 665 C CA . GLU A 1 89 ? -16.271 -35.217 27.738 1.00 54.91 89 GLU A CA 1
ATOM 666 C C . GLU A 1 89 ? -15.794 -36.384 28.620 1.00 54.91 89 GLU A C 1
ATOM 668 O O . GLU A 1 89 ? -15.521 -37.490 28.144 1.00 54.91 89 GLU A O 1
ATOM 673 N N . LEU A 1 90 ? -15.630 -36.112 29.917 1.00 51.53 90 LEU A N 1
ATOM 674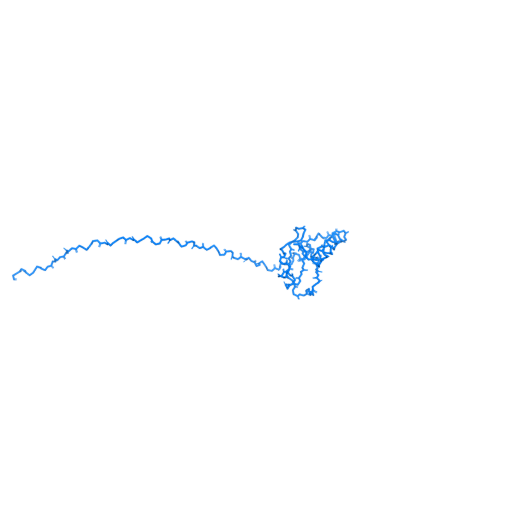 C CA . LEU A 1 90 ? -15.209 -37.089 30.913 1.00 51.53 90 LEU A CA 1
ATOM 675 C C . LEU A 1 90 ? -16.260 -38.197 31.001 1.00 51.53 90 LEU A C 1
ATOM 677 O O . LEU A 1 90 ? -17.320 -38.000 31.591 1.00 51.53 90 LEU A O 1
ATOM 681 N N . VAL A 1 91 ? -15.958 -39.378 30.466 1.00 58.34 91 VAL A N 1
ATOM 682 C CA . VAL A 1 91 ? -16.756 -40.575 30.750 1.00 58.34 91 VAL A CA 1
ATOM 683 C C . VAL A 1 91 ? -16.401 -41.035 32.170 1.00 58.34 91 VAL A C 1
ATOM 685 O O . VAL A 1 91 ? -15.248 -41.409 32.405 1.00 58.34 91 VAL A O 1
ATOM 688 N N . PRO A 1 92 ? -17.326 -41.019 33.149 1.00 52.94 92 PRO A N 1
ATOM 689 C CA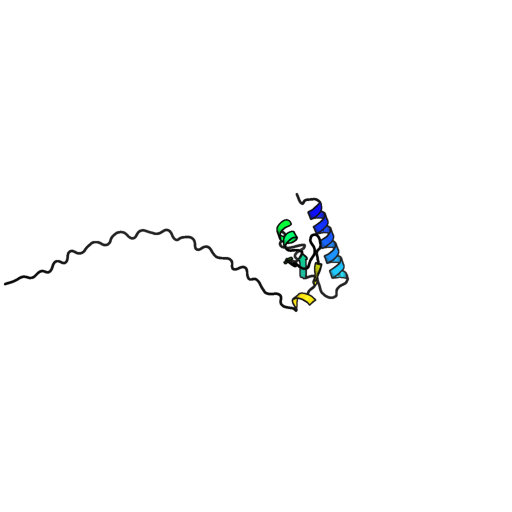 . PRO A 1 92 ? -17.028 -41.551 34.470 1.00 52.94 92 PRO A CA 1
ATOM 690 C C . PRO A 1 92 ? -16.899 -43.074 34.374 1.00 52.94 92 PRO A C 1
ATOM 692 O O . PRO A 1 92 ? -17.880 -43.784 34.144 1.00 52.94 92 PRO A O 1
ATOM 695 N N . VAL A 1 93 ? -15.680 -43.591 34.557 1.00 60.50 93 VAL A N 1
ATOM 696 C CA . VAL A 1 93 ? -15.468 -45.025 34.767 1.00 60.50 93 VAL A CA 1
ATOM 697 C C . VAL A 1 93 ? -16.053 -45.378 36.139 1.00 60.50 93 VAL A C 1
ATOM 699 O O . VAL A 1 93 ? -15.711 -44.772 37.155 1.00 60.50 93 VAL A O 1
ATOM 702 N N . GLY A 1 94 ? -17.021 -46.294 36.149 1.00 55.44 94 GLY A N 1
ATOM 703 C CA . GLY A 1 94 ? -17.728 -46.718 37.355 1.00 55.44 94 GLY A CA 1
ATOM 704 C C . GLY A 1 94 ? -16.805 -47.360 38.403 1.00 55.44 94 GLY A C 1
ATOM 705 O O . GLY A 1 94 ? -15.674 -47.743 38.095 1.00 55.44 94 GLY A O 1
ATOM 706 N N . PRO A 1 95 ? -17.273 -47.483 39.656 1.00 60.12 95 PRO A N 1
ATOM 707 C CA . PRO A 1 95 ? -16.436 -47.893 40.774 1.00 60.12 95 PRO A CA 1
ATOM 708 C C . PRO A 1 95 ? -15.993 -49.355 40.651 1.00 60.12 95 PRO A C 1
ATOM 710 O O . PRO A 1 95 ? -16.796 -50.247 40.371 1.00 60.12 95 PRO A O 1
ATOM 713 N N . ALA A 1 96 ? -14.706 -49.591 40.911 1.00 60.53 96 ALA A N 1
ATOM 714 C CA . ALA A 1 96 ? -14.140 -50.923 41.061 1.00 60.53 96 ALA A CA 1
ATOM 715 C C . ALA A 1 96 ? -14.800 -51.665 42.245 1.00 60.53 96 ALA A C 1
ATOM 717 O O . ALA A 1 96 ? -15.002 -51.059 43.304 1.00 60.53 96 ALA A O 1
ATOM 718 N N . PRO A 1 97 ? -15.129 -52.963 42.114 1.00 61.19 97 PRO A N 1
ATOM 719 C CA . PRO A 1 97 ? -15.595 -53.757 43.242 1.00 61.19 97 PRO A CA 1
ATOM 720 C C . PRO A 1 97 ? -14.456 -53.973 44.249 1.00 61.19 97 PRO A C 1
ATOM 722 O O . PRO A 1 97 ? -13.342 -54.340 43.883 1.00 61.19 97 PRO A O 1
ATOM 725 N N . ALA A 1 98 ? -14.746 -53.742 45.530 1.00 58.47 98 ALA A N 1
ATOM 726 C CA . ALA A 1 98 ? -13.846 -54.053 46.632 1.00 58.47 98 ALA A CA 1
ATOM 727 C C . ALA A 1 98 ? -13.766 -55.574 46.833 1.00 58.47 98 ALA A C 1
ATOM 729 O O . ALA A 1 98 ? -14.779 -56.220 47.106 1.00 58.47 98 ALA A O 1
ATOM 730 N N . GLU A 1 99 ? -12.567 -56.142 46.730 1.00 59.06 99 GLU A N 1
ATOM 731 C CA . GLU A 1 99 ? -12.326 -57.550 47.049 1.00 59.06 99 GLU A CA 1
ATOM 732 C C . GLU A 1 99 ? -12.157 -57.721 48.573 1.00 59.06 99 GLU A C 1
ATOM 734 O O . GLU A 1 99 ? -11.308 -57.053 49.172 1.00 59.06 99 GLU A O 1
ATOM 739 N N . PRO A 1 100 ? -12.930 -58.594 49.250 1.00 60.47 100 PRO A N 1
ATOM 740 C CA . PRO A 1 100 ? -12.781 -58.821 50.681 1.00 60.47 100 PRO A CA 1
ATOM 741 C C . PRO A 1 100 ? -11.764 -59.946 50.925 1.00 60.47 100 PRO A C 1
ATOM 743 O O . PRO A 1 100 ? -12.110 -61.124 50.949 1.00 60.47 100 PRO A O 1
ATOM 746 N N . GLY A 1 101 ? -10.497 -59.585 51.127 1.00 51.81 101 GLY A N 1
ATOM 747 C CA . GLY A 1 101 ? -9.408 -60.526 51.412 1.00 51.81 101 GLY A CA 1
ATOM 748 C C . GLY A 1 101 ? -8.917 -60.464 52.857 1.00 51.81 101 GLY A C 1
ATOM 749 O O . GLY A 1 101 ? -7.819 -59.990 53.120 1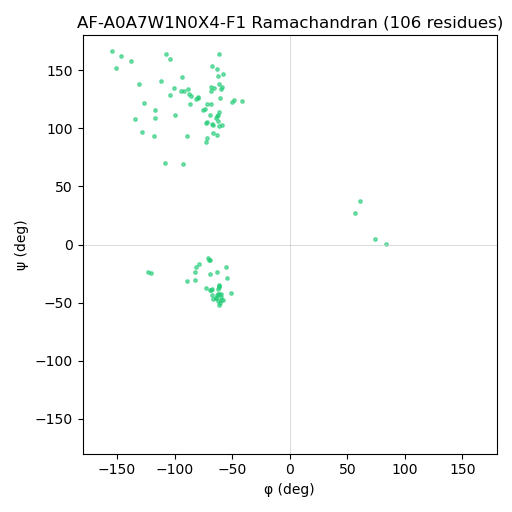.00 51.81 101 GLY A O 1
ATOM 750 N N . ARG A 1 102 ? -9.735 -60.929 53.807 1.00 59.00 102 ARG A N 1
ATOM 751 C CA . ARG A 1 102 ? -9.364 -61.118 55.219 1.00 59.00 102 ARG A CA 1
ATOM 752 C C . ARG A 1 102 ? -8.447 -62.335 55.356 1.00 59.00 102 ARG A C 1
ATOM 754 O O . ARG A 1 102 ? -8.906 -63.456 55.159 1.00 59.00 102 ARG A O 1
ATOM 761 N N . THR A 1 103 ? -7.207 -62.143 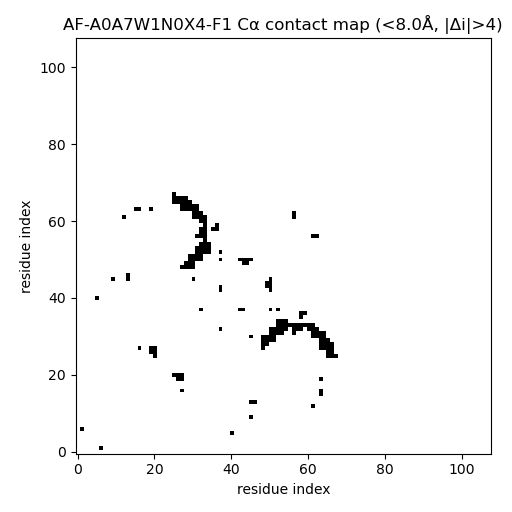55.797 1.00 59.25 103 THR A N 1
ATOM 762 C CA . THR A 1 103 ? -6.389 -63.238 56.342 1.00 59.25 103 THR A CA 1
ATOM 763 C C . THR A 1 103 ? -5.824 -62.840 57.699 1.00 59.25 103 THR A C 1
ATOM 765 O O . THR A 1 103 ? -4.791 -62.184 57.775 1.00 59.25 103 THR A O 1
ATOM 768 N N . ASP A 1 104 ? -6.503 -63.272 58.761 1.00 63.94 104 ASP A N 1
ATOM 769 C CA . ASP A 1 104 ? -5.973 -63.308 60.128 1.00 63.94 104 ASP A CA 1
ATOM 770 C C . ASP A 1 104 ? -5.966 -64.775 60.583 1.00 63.94 104 ASP A C 1
ATOM 772 O O . ASP A 1 104 ? -7.000 -65.294 61.016 1.00 63.94 104 ASP A O 1
ATOM 776 N N . PRO A 1 105 ? -4.851 -65.506 60.422 1.00 60.38 105 PRO A N 1
ATOM 777 C CA . PRO A 1 105 ? -4.729 -66.860 60.928 1.00 60.38 105 PRO A CA 1
ATOM 778 C C . PRO A 1 105 ? -4.103 -66.841 62.328 1.00 60.38 105 PRO A C 1
ATOM 780 O O . PRO A 1 105 ? -2.987 -67.318 62.521 1.00 60.38 105 PRO A O 1
ATOM 783 N N . PHE A 1 106 ? -4.834 -66.346 63.333 1.00 52.28 106 PHE A N 1
ATOM 784 C CA . PHE A 1 106 ? -4.577 -66.773 64.710 1.00 52.28 106 PHE A CA 1
ATOM 785 C C . PHE A 1 106 ? -5.079 -68.216 64.840 1.00 52.28 106 PHE A C 1
ATOM 787 O O . PHE A 1 106 ? -6.257 -68.481 65.087 1.00 52.28 106 PHE A O 1
ATOM 794 N N . ARG A 1 107 ? -4.169 -69.163 64.599 1.00 53.56 107 ARG A N 1
ATOM 795 C CA . ARG A 1 107 ? -4.318 -70.569 64.959 1.00 53.56 107 ARG A CA 1
ATOM 796 C C . ARG A 1 107 ? -3.219 -70.911 65.965 1.00 53.56 107 ARG A C 1
ATOM 798 O O . ARG A 1 107 ? -2.069 -71.044 65.565 1.00 53.56 107 ARG A O 1
ATOM 805 N N . SER A 1 108 ? -3.676 -71.111 67.206 1.00 54.75 108 SER A N 1
ATOM 806 C CA . SER A 1 108 ? -3.032 -71.772 68.358 1.00 54.75 108 SER A CA 1
ATOM 807 C C . SER A 1 108 ? -1.925 -71.025 69.094 1.00 54.75 108 SER A C 1
ATOM 809 O O . SER A 1 108 ? -0.819 -70.872 68.543 1.00 54.75 108 SER A O 1
#

Nearest PDB structures (foldseek):
  6r10-assembly1_L  TM=3.673E-01  e=1.285E-01  Thermus thermophilus HB8
  8gxz-assembly1_J  TM=5.323E-01  e=4.441E+00  Thermus thermophilus HB8

pLDDT: mean 76.45, std 17.4, range [43.16, 95.0]

Mean predicted aligned error: 15.29 Å